Protein AF-A0A2X3J074-F1 (afdb_monomer)

InterPro domains:
  IPR004841 Amino acid permease/SLC12A domain [PF00324] (4-97)

Organism: Klebsiella pneumoniae (NCBI:txid573)

Solvent-accessible surface area (backbone atoms 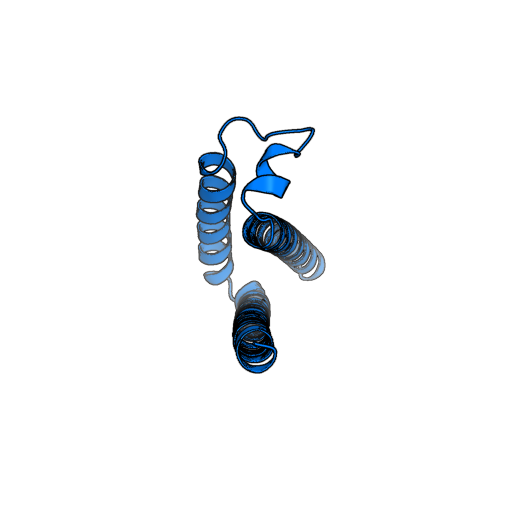only — not comparable to full-atom values): 5822 Å² total; per-residue (Å²): 111,70,68,62,55,49,51,55,48,51,49,54,51,52,52,51,52,51,51,50,51,53,51,50,52,64,67,70,46,51,76,70,58,60,70,66,48,90,75,74,64,88,57,72,68,55,57,66,50,52,51,52,53,53,48,50,50,53,50,55,60,42,54,72,39,78,88,43,31,63,59,50,49,56,47,51,53,50,52,50,48,52,51,52,53,47,53,56,48,54,53,48,56,58,51,50,62,66,70,76,109

Structure (mmCIF, N/CA/C/O backbone):
data_AF-A0A2X3J074-F1
#
_entry.id   AF-A0A2X3J074-F1
#
loop_
_atom_site.group_PDB
_atom_site.id
_atom_site.type_symbol
_atom_site.label_atom_id
_atom_site.label_alt_id
_atom_site.label_comp_id
_atom_site.label_asym_id
_atom_site.label_entity_id
_atom_site.label_seq_id
_atom_site.pdbx_PDB_ins_code
_atom_site.Cartn_x
_atom_site.Cartn_y
_atom_site.Cartn_z
_atom_site.occupancy
_atom_site.B_iso_or_equiv
_atom_site.auth_seq_id
_atom_site.auth_comp_id
_atom_site.auth_asym_id
_atom_site.auth_atom_id
_atom_site.pdbx_PDB_model_num
ATOM 1 N N . MET A 1 1 ? 16.090 8.206 -19.216 1.00 58.50 1 MET A N 1
ATOM 2 C CA . MET A 1 1 ? 15.129 7.103 -18.983 1.00 58.50 1 MET A CA 1
ATOM 3 C C . MET A 1 1 ? 15.007 6.739 -17.501 1.00 58.50 1 MET A C 1
ATOM 5 O O . MET A 1 1 ? 13.884 6.691 -17.024 1.00 58.50 1 MET A O 1
ATOM 9 N N . LEU A 1 2 ? 16.111 6.617 -16.745 1.00 65.00 2 LEU A N 1
ATOM 10 C CA . LEU A 1 2 ? 16.098 6.253 -15.312 1.00 65.00 2 LEU A CA 1
ATOM 11 C C . LEU A 1 2 ? 15.272 7.172 -14.381 1.00 65.00 2 LEU A C 1
ATOM 13 O O . LEU A 1 2 ? 14.616 6.696 -13.464 1.00 65.00 2 LEU A O 1
ATOM 17 N N . ILE A 1 3 ? 15.295 8.491 -14.602 1.00 77.50 3 ILE A N 1
ATOM 18 C CA . ILE A 1 3 ? 14.589 9.457 -13.735 1.00 77.50 3 ILE A CA 1
ATOM 19 C C . ILE A 1 3 ? 13.069 9.347 -13.921 1.00 77.50 3 ILE A C 1
ATOM 21 O O . ILE A 1 3 ? 12.320 9.334 -12.949 1.00 77.50 3 ILE A O 1
ATOM 25 N N . ALA A 1 4 ? 12.614 9.212 -15.170 1.00 73.56 4 ALA A N 1
ATOM 26 C CA . ALA A 1 4 ? 11.198 9.055 -15.488 1.00 73.56 4 ALA A CA 1
ATOM 27 C C . ALA A 1 4 ? 10.638 7.732 -14.936 1.00 73.56 4 ALA A C 1
ATOM 29 O O . ALA A 1 4 ? 9.555 7.719 -14.354 1.00 73.56 4 ALA A O 1
ATOM 30 N N . SER A 1 5 ? 11.396 6.632 -15.043 1.00 69.25 5 SER A N 1
ATOM 31 C CA . SER A 1 5 ? 10.998 5.343 -14.465 1.00 69.25 5 SER A CA 1
ATOM 32 C C . SER A 1 5 ? 10.982 5.368 -12.933 1.00 69.25 5 SER A C 1
ATOM 34 O O . SER A 1 5 ? 10.073 4.806 -12.326 1.00 69.25 5 SER A O 1
ATOM 36 N N . LEU A 1 6 ? 11.936 6.062 -12.298 1.00 76.12 6 LEU A N 1
ATOM 37 C CA . LEU A 1 6 ? 11.969 6.227 -10.841 1.00 76.12 6 LEU A CA 1
ATOM 38 C C . LEU A 1 6 ? 10.774 7.050 -10.334 1.00 76.12 6 LEU A C 1
ATOM 40 O O . LEU A 1 6 ? 10.175 6.696 -9.322 1.00 76.12 6 LEU A O 1
ATOM 44 N N . ALA A 1 7 ? 10.388 8.104 -11.057 1.00 78.88 7 ALA A N 1
ATOM 45 C CA . ALA A 1 7 ? 9.221 8.923 -10.728 1.00 78.88 7 ALA A CA 1
ATOM 46 C C . ALA A 1 7 ? 7.897 8.146 -10.861 1.00 78.88 7 ALA A C 1
ATOM 48 O O . ALA A 1 7 ? 7.029 8.242 -9.987 1.00 78.88 7 ALA A O 1
ATOM 49 N N . ALA A 1 8 ? 7.753 7.334 -11.915 1.00 75.25 8 ALA A N 1
ATOM 50 C CA . ALA A 1 8 ? 6.590 6.463 -12.088 1.00 75.25 8 ALA A CA 1
ATOM 51 C C . ALA A 1 8 ? 6.496 5.426 -10.956 1.00 75.25 8 ALA A C 1
ATOM 53 O O . ALA A 1 8 ? 5.427 5.243 -10.371 1.00 75.25 8 ALA A O 1
ATOM 54 N N . PHE A 1 9 ? 7.627 4.819 -10.580 1.00 74.31 9 PHE A N 1
ATOM 55 C CA . PHE A 1 9 ? 7.689 3.901 -9.446 1.00 74.31 9 PHE A CA 1
ATOM 56 C C . PHE A 1 9 ? 7.318 4.586 -8.124 1.00 74.31 9 PHE A C 1
ATOM 58 O O . PHE A 1 9 ? 6.458 4.088 -7.401 1.00 74.31 9 PHE A O 1
ATOM 65 N N . ALA A 1 10 ? 7.921 5.742 -7.826 1.00 78.62 10 ALA A N 1
ATOM 66 C CA . ALA A 1 10 ? 7.646 6.492 -6.603 1.00 78.62 10 ALA A CA 1
ATOM 67 C C . ALA A 1 10 ? 6.163 6.869 -6.492 1.00 78.62 10 ALA A C 1
ATOM 69 O O . ALA A 1 10 ? 5.581 6.779 -5.414 1.00 78.62 10 ALA A O 1
ATOM 70 N N . THR A 1 11 ? 5.530 7.222 -7.612 1.00 82.56 11 THR A N 1
ATOM 71 C CA . THR A 1 11 ? 4.098 7.530 -7.652 1.00 82.56 11 THR A CA 1
ATOM 72 C C . THR A 1 11 ? 3.270 6.298 -7.298 1.00 82.56 11 THR A C 1
ATOM 74 O O . THR A 1 11 ? 2.476 6.348 -6.363 1.00 82.56 11 THR A O 1
ATOM 77 N N . VAL A 1 12 ? 3.492 5.162 -7.964 1.00 75.56 12 VAL A N 1
ATOM 78 C CA . VAL A 1 12 ? 2.759 3.922 -7.648 1.00 75.56 12 VAL A CA 1
ATOM 79 C C . VAL A 1 12 ? 2.987 3.497 -6.195 1.00 75.56 12 VAL A C 1
ATOM 81 O O . VAL A 1 12 ? 2.039 3.120 -5.505 1.00 75.56 12 VAL A O 1
ATOM 84 N N . TRP A 1 13 ? 4.216 3.642 -5.697 1.00 75.31 13 TRP A N 1
ATOM 85 C CA . TRP A 1 13 ? 4.577 3.348 -4.312 1.00 75.31 13 TRP A CA 1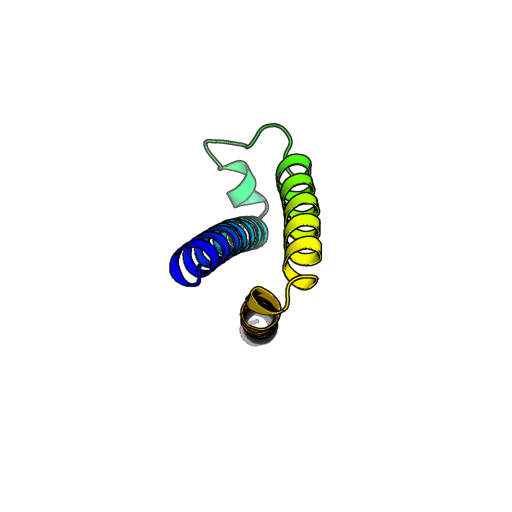
ATOM 86 C C . TRP A 1 13 ? 3.819 4.217 -3.301 1.00 75.31 13 TRP A C 1
ATOM 88 O O . TRP A 1 13 ? 3.233 3.700 -2.347 1.00 75.31 13 TRP A O 1
ATOM 98 N N . VAL A 1 14 ? 3.778 5.534 -3.523 1.00 81.94 14 VAL A N 1
ATOM 99 C CA . VAL A 1 14 ? 3.043 6.480 -2.670 1.0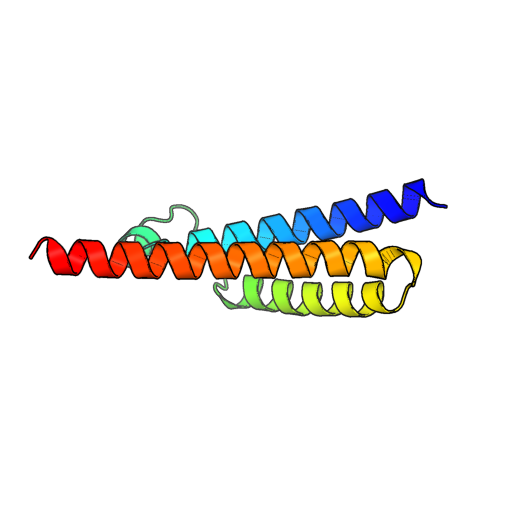0 81.94 14 VAL A CA 1
ATOM 100 C C . VAL A 1 14 ? 1.553 6.144 -2.650 1.00 81.94 14 VAL A C 1
ATOM 102 O O . VAL A 1 14 ? 0.954 6.086 -1.577 1.00 81.94 14 VAL A O 1
ATOM 105 N N . TRP A 1 15 ? 0.953 5.856 -3.805 1.00 82.19 15 TRP A N 1
ATOM 106 C CA . TRP A 1 15 ? -0.468 5.508 -3.889 1.00 82.19 15 TRP A CA 1
ATOM 107 C C . TRP A 1 15 ? -0.791 4.194 -3.169 1.00 82.19 15 TRP A C 1
ATOM 109 O O . TRP A 1 15 ? -1.805 4.103 -2.473 1.00 82.19 15 TRP A O 1
ATOM 119 N N . LEU A 1 16 ? 0.091 3.197 -3.274 1.00 75.38 16 LEU A N 1
ATOM 120 C CA . LEU A 1 16 ? -0.032 1.934 -2.549 1.00 75.38 16 LEU A CA 1
ATOM 121 C C . LEU A 1 16 ? 0.024 2.150 -1.029 1.00 75.38 16 LEU A C 1
ATOM 123 O O . LEU A 1 16 ? -0.824 1.633 -0.300 1.00 75.38 16 LEU A O 1
ATOM 127 N N . MET A 1 17 ? 0.969 2.968 -0.558 1.00 74.81 17 MET A N 1
ATOM 128 C CA . MET A 1 17 ? 1.083 3.337 0.857 1.00 74.81 17 MET A CA 1
ATOM 129 C C . MET A 1 17 ? -0.151 4.093 1.364 1.00 74.81 17 MET A C 1
ATOM 131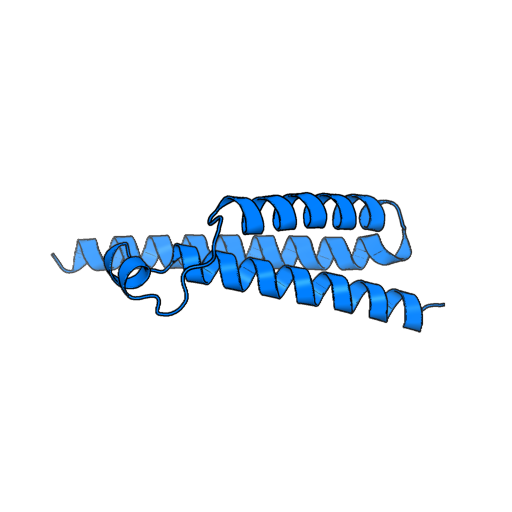 O O . MET A 1 17 ? -0.623 3.810 2.467 1.00 74.81 17 MET A O 1
ATOM 135 N N . ILE A 1 18 ? -0.713 5.006 0.565 1.00 81.25 18 ILE A N 1
ATOM 136 C CA . ILE A 1 18 ? -1.949 5.726 0.911 1.00 81.25 18 ILE A CA 1
ATOM 137 C C . ILE A 1 18 ? -3.117 4.744 1.065 1.00 81.25 18 ILE A C 1
ATOM 139 O O . ILE A 1 18 ? -3.827 4.796 2.070 1.00 81.25 18 ILE A O 1
ATOM 143 N N . LEU A 1 19 ? -3.301 3.818 0.117 1.00 73.75 19 LEU A N 1
ATOM 144 C CA . LEU A 1 19 ? -4.369 2.812 0.176 1.00 73.75 19 LEU A CA 1
ATOM 145 C C . LEU A 1 19 ? -4.230 1.889 1.383 1.00 73.75 19 LEU A C 1
ATOM 147 O O . LEU A 1 19 ? -5.215 1.630 2.073 1.00 73.75 19 LEU A O 1
ATOM 151 N N . LEU A 1 20 ? -3.014 1.420 1.659 1.00 71.06 20 LEU A N 1
ATOM 152 C CA . LEU A 1 20 ? -2.736 0.571 2.813 1.00 71.06 20 LEU A CA 1
ATOM 153 C C . LEU A 1 20 ? -2.984 1.298 4.129 1.00 71.06 20 LEU A C 1
ATOM 155 O O . LEU A 1 20 ? -3.620 0.733 5.015 1.00 71.06 20 LEU A O 1
ATOM 159 N N . SER A 1 21 ? -2.528 2.546 4.246 1.00 74.75 21 SER A N 1
ATOM 160 C CA . SER A 1 21 ? -2.775 3.378 5.424 1.00 74.75 21 SER A CA 1
ATOM 161 C C . SER A 1 21 ? -4.274 3.604 5.627 1.00 74.75 21 S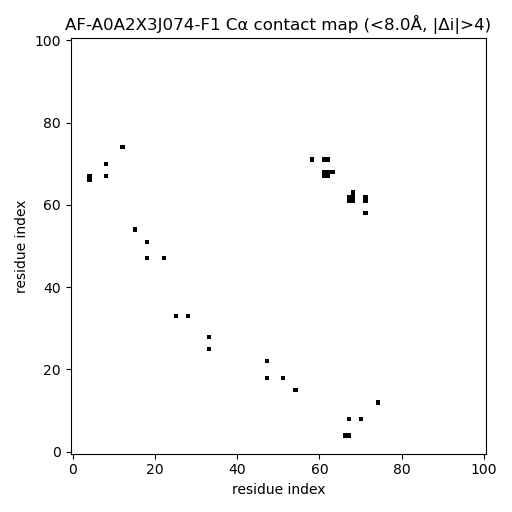ER A C 1
ATOM 163 O O . SER A 1 21 ? -4.796 3.400 6.722 1.00 74.75 21 SER A O 1
ATOM 165 N N . HIS A 1 22 ? -5.001 3.910 4.549 1.00 71.44 22 HIS A N 1
ATOM 166 C CA . HIS A 1 22 ? -6.448 4.088 4.596 1.00 71.44 22 HIS A CA 1
ATOM 167 C C . HIS A 1 22 ? -7.158 2.790 5.014 1.00 71.44 22 HIS A C 1
ATOM 169 O O . HIS A 1 22 ? -8.025 2.809 5.891 1.00 71.44 22 HIS A O 1
ATOM 175 N N . PHE A 1 23 ? -6.769 1.647 4.448 1.00 68.25 23 PHE A N 1
ATOM 176 C CA . PHE A 1 23 ? -7.342 0.352 4.807 1.00 68.25 23 PHE A CA 1
ATOM 177 C C . PHE A 1 23 ? -7.028 -0.030 6.261 1.00 68.25 23 PHE A C 1
ATOM 179 O O . PHE A 1 23 ? -7.925 -0.458 6.986 1.00 68.25 23 PHE A O 1
ATOM 186 N N . ALA A 1 24 ? -5.789 0.178 6.715 1.00 68.44 24 ALA A N 1
ATOM 187 C CA . ALA A 1 24 ? -5.365 -0.082 8.089 1.00 68.44 24 ALA A CA 1
ATOM 188 C C . ALA A 1 24 ? -6.113 0.804 9.095 1.00 68.44 24 ALA A C 1
ATOM 190 O O . ALA A 1 24 ? -6.634 0.290 10.084 1.00 68.44 24 ALA A O 1
ATOM 191 N N . MET A 1 25 ? -6.250 2.101 8.808 1.00 69.19 25 MET A N 1
ATOM 192 C CA . MET A 1 25 ? -7.028 3.040 9.620 1.00 69.19 25 MET A CA 1
ATOM 193 C C . MET A 1 25 ? -8.499 2.614 9.700 1.00 69.19 25 MET A C 1
ATOM 195 O O . MET A 1 25 ? -9.054 2.490 10.786 1.00 69.19 25 MET A O 1
ATOM 199 N N . ARG A 1 26 ? -9.128 2.285 8.562 1.00 64.75 26 ARG A N 1
ATOM 200 C CA . ARG A 1 26 ? -10.515 1.786 8.524 1.00 64.75 26 ARG A CA 1
ATOM 201 C C . ARG A 1 26 ? -10.703 0.467 9.271 1.00 64.75 26 ARG A C 1
ATOM 203 O O . ARG A 1 26 ? -11.794 0.235 9.792 1.00 64.75 26 ARG A O 1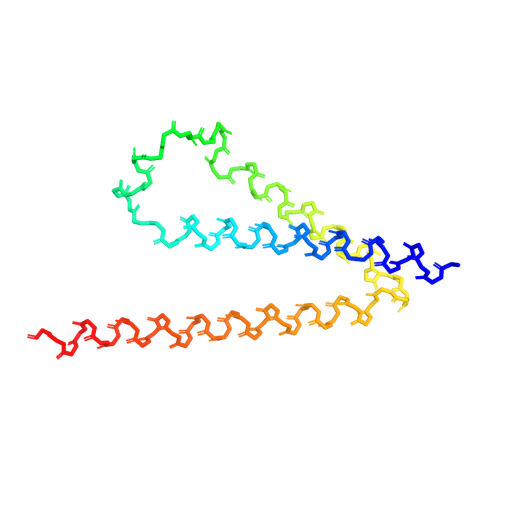
ATOM 210 N N . ARG A 1 27 ? -9.691 -0.405 9.296 1.00 65.31 27 ARG A N 1
ATOM 211 C CA . ARG A 1 27 ? -9.725 -1.694 10.006 1.00 65.31 27 ARG A CA 1
ATOM 212 C C . ARG A 1 27 ? -9.476 -1.549 11.511 1.00 65.31 27 ARG A C 1
ATOM 214 O O . ARG A 1 27 ? -9.968 -2.385 12.256 1.00 65.31 27 ARG A O 1
ATOM 221 N N . GLY A 1 28 ? -8.732 -0.524 11.927 1.00 59.03 28 GLY A N 1
ATOM 222 C CA . GLY A 1 28 ? -8.465 -0.206 13.332 1.00 59.03 28 GLY A CA 1
ATOM 223 C C . GLY A 1 28 ? -9.596 0.545 14.041 1.00 59.03 28 GLY A C 1
ATOM 224 O O . GLY A 1 28 ? -9.617 0.555 15.262 1.00 59.03 28 GLY A O 1
ATOM 225 N N . LEU A 1 29 ? -10.532 1.137 13.293 1.00 59.47 29 LEU A N 1
ATOM 226 C CA . LEU A 1 29 ? -11.716 1.797 13.851 1.00 59.47 29 LEU A CA 1
ATOM 227 C C . LEU A 1 29 ? -12.739 0.762 14.343 1.00 59.47 29 LEU A C 1
ATOM 229 O O . LEU A 1 29 ? -13.152 -0.120 13.575 1.00 59.47 29 LEU A O 1
ATOM 233 N N . SER A 1 30 ? -13.166 0.907 15.599 1.00 58.00 30 SER A N 1
ATOM 234 C CA . SER A 1 30 ? -14.280 0.153 16.190 1.00 58.00 30 SER A CA 1
ATOM 235 C C . SER A 1 30 ? -15.617 0.467 15.491 1.00 58.00 30 SER A C 1
ATOM 237 O O . SER A 1 30 ? -15.729 1.430 14.723 1.00 58.00 30 SER A O 1
ATOM 239 N N . ALA A 1 31 ? -16.641 -0.369 15.703 1.00 55.91 31 ALA A N 1
ATOM 240 C CA . ALA A 1 31 ? -17.961 -0.175 15.092 1.00 55.91 31 ALA A CA 1
ATOM 241 C C . ALA A 1 31 ? -18.583 1.180 15.489 1.00 55.91 31 ALA A C 1
ATOM 243 O O . ALA A 1 31 ? -19.132 1.875 14.629 1.00 55.91 31 ALA A O 1
ATOM 244 N N . GLU A 1 32 ? -18.397 1.596 16.743 1.00 54.41 32 GLU A N 1
ATOM 245 C CA . GLU A 1 32 ? -18.791 2.903 17.273 1.00 54.41 32 GLU A CA 1
ATOM 246 C C . GLU A 1 32 ? -18.058 4.068 16.586 1.00 54.41 32 GLU A C 1
ATOM 248 O O . GLU A 1 32 ? -18.706 5.015 16.138 1.00 54.41 32 GLU A O 1
ATOM 253 N N . GLU A 1 33 ? -16.735 4.006 16.408 1.00 56.94 33 GLU A N 1
ATOM 254 C CA . GLU A 1 33 ? -15.977 5.088 15.754 1.00 56.94 33 GLU A CA 1
ATOM 255 C C . GLU A 1 33 ? -16.263 5.184 14.249 1.00 56.94 33 GLU A C 1
ATOM 257 O O . GLU A 1 33 ? -16.228 6.276 13.679 1.00 56.94 33 GLU A O 1
ATOM 262 N N . ARG A 1 34 ? -16.612 4.066 13.592 1.00 56.59 34 ARG A N 1
ATOM 263 C CA . ARG A 1 34 ? -17.099 4.087 12.200 1.00 56.59 34 ARG A CA 1
ATOM 264 C C . ARG A 1 34 ? -18.417 4.841 12.042 1.00 56.59 34 ARG A C 1
ATOM 266 O O . ARG A 1 34 ? -18.639 5.413 10.975 1.00 56.59 34 ARG A O 1
ATOM 273 N N . SER A 1 35 ? -19.268 4.839 13.068 1.00 56.75 35 SER A N 1
ATOM 274 C CA . SER A 1 35 ? -20.561 5.534 13.051 1.00 56.75 35 SER A CA 1
ATOM 275 C C . SER A 1 35 ? -20.438 7.052 13.246 1.00 56.75 35 SER A C 1
ATOM 277 O O . SER A 1 35 ? -21.307 7.792 12.796 1.00 56.75 35 SER A O 1
ATOM 279 N N . GLN A 1 36 ? -19.331 7.525 13.835 1.00 60.97 36 GLN A N 1
ATOM 280 C CA . GLN A 1 36 ? -19.049 8.954 14.043 1.00 60.97 36 GLN A CA 1
ATOM 281 C C . GLN A 1 36 ? -18.253 9.607 12.902 1.00 60.97 36 GLN A C 1
ATOM 283 O O . GLN A 1 36 ? -17.857 10.770 12.996 1.00 60.97 36 GLN A O 1
ATOM 288 N N . ILE A 1 37 ? -17.993 8.887 11.807 1.00 63.31 37 ILE A N 1
ATOM 289 C CA . ILE A 1 37 ? -17.259 9.446 10.670 1.00 63.31 37 ILE A CA 1
ATOM 290 C C . ILE A 1 37 ? -18.122 10.528 10.013 1.00 63.31 37 ILE A C 1
ATOM 292 O O . ILE A 1 37 ? -19.081 10.223 9.310 1.00 63.31 37 ILE A O 1
ATOM 296 N N . ALA A 1 38 ? -17.730 11.791 10.196 1.00 58.72 38 ALA A N 1
ATOM 297 C CA . ALA A 1 38 ? -18.433 12.963 9.668 1.00 58.72 38 ALA A CA 1
ATOM 298 C C . ALA A 1 38 ? -18.563 12.978 8.128 1.00 58.72 38 ALA A C 1
ATOM 300 O O . ALA A 1 38 ? -19.452 13.629 7.591 1.00 58.72 38 ALA A O 1
ATOM 301 N N . PHE A 1 39 ? -17.698 12.241 7.419 1.00 59.38 39 PHE A N 1
ATOM 302 C CA . PHE A 1 39 ? -17.732 12.062 5.964 1.00 59.38 39 PHE A CA 1
ATOM 303 C C . PHE A 1 39 ? -17.724 10.571 5.585 1.00 59.38 39 PHE A C 1
ATOM 305 O O . PHE A 1 39 ? -16.664 9.997 5.293 1.00 59.38 39 PHE A O 1
ATOM 312 N N . PRO A 1 40 ? -18.888 9.896 5.612 1.00 64.12 40 PRO A N 1
ATOM 313 C CA . PRO A 1 40 ? -18.998 8.529 5.126 1.00 64.12 40 PRO A CA 1
ATOM 314 C C . PRO A 1 40 ? -18.724 8.497 3.618 1.00 64.12 40 PRO A C 1
ATOM 316 O O . PRO A 1 40 ? -19.196 9.339 2.859 1.00 64.12 40 PRO A O 1
ATOM 319 N N . ILE A 1 41 ? -17.938 7.515 3.172 1.00 61.31 41 ILE A N 1
ATOM 320 C CA . ILE A 1 41 ? -17.610 7.365 1.752 1.00 61.31 41 ILE A CA 1
ATOM 321 C C . ILE A 1 41 ? -18.814 6.685 1.084 1.00 61.31 41 ILE A C 1
ATOM 323 O O . ILE A 1 41 ? -19.131 5.553 1.475 1.00 61.31 41 ILE A O 1
ATOM 327 N N . PRO A 1 42 ? -19.481 7.312 0.097 1.00 61.97 42 PRO A N 1
ATOM 328 C CA . PRO A 1 42 ? -20.522 6.632 -0.662 1.00 61.97 42 PRO A CA 1
ATOM 329 C C . PRO A 1 42 ? -19.889 5.418 -1.363 1.00 61.97 42 PRO A C 1
ATOM 331 O O . PRO A 1 42 ? -18.826 5.542 -1.965 1.00 61.97 42 PRO A O 1
ATOM 334 N N . PHE A 1 43 ? -20.505 4.236 -1.247 1.00 63.25 43 PHE A N 1
ATOM 335 C CA . PHE A 1 43 ? -20.012 2.943 -1.775 1.00 63.25 43 PHE A CA 1
ATOM 336 C C . PHE A 1 43 ? -18.858 2.261 -1.013 1.00 63.25 43 PHE A C 1
ATOM 338 O O . PHE A 1 43 ? -18.125 1.442 -1.577 1.00 63.25 43 PHE A O 1
ATOM 345 N N . TRP A 1 44 ? -18.695 2.526 0.284 1.00 62.16 44 TRP A N 1
ATOM 346 C CA . TRP A 1 44 ? -17.850 1.680 1.137 1.00 62.16 44 TRP A CA 1
ATOM 347 C C . TRP A 1 44 ? -18.455 0.262 1.274 1.00 62.16 44 TRP A C 1
ATOM 349 O O . TRP A 1 44 ? -19.655 0.171 1.533 1.00 62.16 44 TRP A O 1
ATOM 359 N N . PRO A 1 45 ? -17.690 -0.848 1.139 1.00 70.62 45 PRO A N 1
ATOM 360 C CA . PRO A 1 45 ? -16.245 -0.987 0.894 1.00 70.62 45 PRO A CA 1
ATOM 361 C C . PRO A 1 45 ? -15.862 -1.265 -0.580 1.00 70.62 45 PRO A C 1
ATOM 363 O O . PRO A 1 45 ? -14.716 -1.624 -0.856 1.00 70.62 45 PRO A O 1
ATOM 366 N N . VAL A 1 46 ? -16.788 -1.108 -1.531 1.00 74.62 46 VAL A N 1
ATOM 367 C CA . VAL A 1 46 ? -16.588 -1.457 -2.951 1.00 74.62 46 VAL A CA 1
ATOM 368 C C . VAL A 1 46 ? -15.531 -0.575 -3.615 1.00 74.62 46 VAL A C 1
ATOM 370 O O . VAL A 1 46 ? -14.644 -1.096 -4.285 1.00 74.62 46 VAL A O 1
ATOM 373 N N . ALA A 1 47 ? -15.576 0.744 -3.396 1.00 76.12 47 ALA A N 1
ATOM 374 C CA . ALA A 1 47 ? -14.613 1.669 -3.999 1.00 76.12 47 ALA A CA 1
ATOM 375 C C . ALA A 1 47 ? -13.149 1.364 -3.594 1.00 76.12 47 ALA A C 1
ATOM 377 O O . ALA A 1 47 ? -12.321 1.179 -4.485 1.00 76.12 47 ALA A O 1
ATOM 378 N N . PRO A 1 48 ? -12.809 1.210 -2.295 1.00 71.88 48 PRO A N 1
ATOM 379 C CA . PRO A 1 48 ? -11.474 0.771 -1.884 1.00 71.88 48 PRO A CA 1
ATOM 380 C C . PRO A 1 48 ? -11.059 -0.581 -2.474 1.00 71.88 48 PRO A C 1
ATOM 382 O O . PRO A 1 48 ? -9.901 -0.741 -2.850 1.00 71.88 48 PRO A O 1
ATOM 385 N N . LEU A 1 49 ? -11.985 -1.544 -2.565 1.00 77.38 49 LEU A N 1
ATOM 386 C CA . LEU A 1 49 ? -11.702 -2.878 -3.100 1.00 77.38 49 LEU A CA 1
ATOM 387 C C . LEU A 1 49 ? -11.372 -2.830 -4.596 1.00 77.38 49 LEU A C 1
ATOM 389 O O . LEU A 1 49 ? -10.403 -3.452 -5.029 1.00 77.38 49 LEU A O 1
ATOM 393 N N . LEU A 1 50 ? -12.136 -2.053 -5.368 1.00 83.44 50 LEU A N 1
ATOM 394 C CA . LEU A 1 50 ? -11.895 -1.842 -6.793 1.00 83.44 50 LEU A CA 1
ATOM 395 C C . LEU A 1 50 ? -10.532 -1.180 -7.028 1.00 83.44 50 LEU A C 1
ATOM 397 O O . LEU A 1 50 ? -9.772 -1.625 -7.887 1.00 83.44 50 LEU A O 1
ATOM 401 N N . THR A 1 51 ? -10.185 -0.168 -6.227 1.00 79.19 51 THR A N 1
ATOM 402 C CA . THR A 1 51 ? -8.870 0.481 -6.308 1.00 79.19 51 THR A CA 1
ATOM 403 C C . THR A 1 51 ? -7.743 -0.484 -5.947 1.00 79.19 51 THR A C 1
ATOM 405 O O . THR A 1 51 ? -6.700 -0.466 -6.597 1.00 79.19 51 THR A O 1
ATOM 408 N N . LEU A 1 52 ? -7.939 -1.360 -4.957 1.00 76.81 52 LEU A N 1
ATOM 409 C CA . LEU A 1 52 ? -6.960 -2.394 -4.603 1.00 76.81 52 LEU A CA 1
ATOM 410 C C . LEU A 1 52 ? -6.751 -3.385 -5.757 1.00 76.81 52 LEU A C 1
ATOM 412 O O . LEU A 1 52 ? -5.614 -3.742 -6.066 1.00 76.81 52 LEU A O 1
ATOM 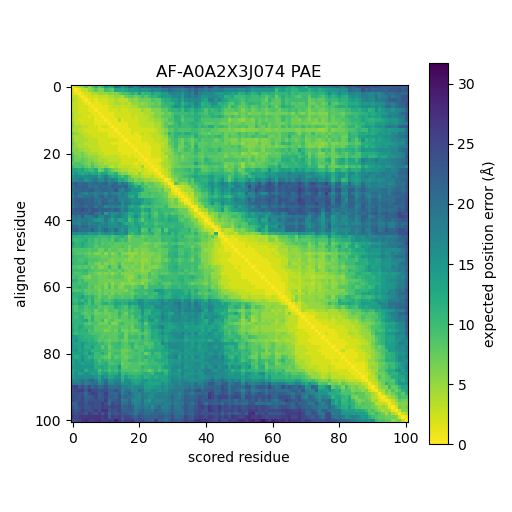416 N N . LEU A 1 53 ? -7.840 -3.785 -6.421 1.00 84.69 53 LEU A N 1
ATOM 417 C CA . LEU A 1 53 ? -7.812 -4.672 -7.584 1.00 84.69 53 LEU A CA 1
ATOM 418 C C . LEU A 1 53 ? -7.055 -4.027 -8.755 1.00 84.69 53 LEU A C 1
ATOM 420 O O . LEU A 1 53 ? -6.162 -4.641 -9.340 1.00 84.69 53 LEU A O 1
ATOM 424 N N . PHE A 1 54 ? -7.362 -2.761 -9.049 1.00 82.12 54 PHE A N 1
ATOM 425 C CA . PHE A 1 54 ? -6.661 -1.968 -10.057 1.00 82.12 54 PHE A CA 1
ATOM 426 C C . PHE A 1 54 ? -5.175 -1.795 -9.713 1.00 82.12 54 PHE A C 1
ATOM 428 O O . PHE A 1 54 ? -4.316 -1.938 -10.580 1.00 82.12 54 PHE A O 1
ATOM 435 N N . MET A 1 55 ? -4.845 -1.563 -8.442 1.00 78.94 55 MET A N 1
ATOM 436 C CA . MET A 1 55 ? -3.457 -1.468 -7.993 1.00 78.94 55 MET A CA 1
ATOM 437 C C . MET A 1 55 ? -2.708 -2.795 -8.186 1.00 78.94 55 MET A C 1
ATOM 439 O O . MET A 1 55 ? -1.562 -2.794 -8.629 1.00 78.94 55 MET A O 1
ATOM 443 N N . GLY A 1 56 ? -3.365 -3.933 -7.934 1.00 81.75 56 GLY A N 1
ATOM 444 C CA . GLY A 1 56 ? -2.821 -5.259 -8.239 1.00 81.75 56 GLY A CA 1
ATOM 445 C C . GLY A 1 56 ? -2.489 -5.434 -9.724 1.00 81.75 56 GLY A C 1
ATOM 446 O O . GLY A 1 56 ? -1.415 -5.937 -10.053 1.00 81.75 56 GLY A O 1
ATOM 447 N N . LEU A 1 57 ? -3.356 -4.948 -10.620 1.00 83.75 57 LEU A N 1
ATOM 448 C CA . LEU A 1 57 ? -3.099 -4.931 -12.065 1.00 83.75 57 LEU A CA 1
ATOM 449 C C . LEU A 1 57 ? -1.865 -4.080 -12.407 1.00 83.75 57 LEU A C 1
ATOM 451 O O . LEU A 1 57 ? -0.991 -4.538 -13.140 1.00 83.75 57 LEU A O 1
ATOM 455 N N . VAL A 1 58 ? -1.766 -2.866 -11.857 1.00 81.12 58 VAL A N 1
ATOM 456 C CA . VAL A 1 58 ? -0.613 -1.975 -12.078 1.00 81.12 58 VAL A CA 1
ATOM 457 C C . VAL A 1 58 ? 0.685 -2.642 -11.624 1.00 81.12 58 VAL A C 1
ATOM 459 O O . VAL A 1 58 ? 1.670 -2.623 -12.359 1.00 81.12 58 VAL A O 1
ATOM 462 N N . ILE A 1 59 ? 0.686 -3.292 -10.457 1.00 76.75 59 ILE A N 1
ATOM 463 C CA . ILE A 1 59 ? 1.843 -4.044 -9.951 1.00 76.75 59 ILE A CA 1
ATOM 464 C C . ILE A 1 59 ? 2.196 -5.208 -10.877 1.00 76.75 59 ILE A C 1
ATOM 466 O O . ILE A 1 59 ? 3.375 -5.411 -11.154 1.00 76.75 59 ILE A O 1
ATOM 470 N N . ALA A 1 60 ? 1.208 -5.958 -11.373 1.00 81.62 60 ALA A N 1
ATOM 471 C CA . ALA A 1 60 ? 1.448 -7.056 -12.306 1.00 81.62 60 ALA A CA 1
ATOM 472 C C . ALA A 1 60 ? 2.092 -6.555 -13.609 1.00 81.62 60 ALA A C 1
ATOM 474 O O . ALA A 1 60 ? 3.060 -7.146 -14.085 1.00 81.62 60 ALA A O 1
ATOM 475 N N . VAL A 1 61 ? 1.608 -5.426 -14.139 1.00 82.44 61 VAL A N 1
ATOM 476 C CA . VAL A 1 61 ? 2.168 -4.788 -15.337 1.00 82.44 61 VAL A CA 1
ATOM 477 C C . VAL A 1 61 ? 3.588 -4.290 -15.092 1.00 82.44 61 VAL A C 1
ATOM 479 O O . VAL A 1 61 ? 4.481 -4.597 -15.878 1.00 82.44 61 VAL A O 1
ATOM 482 N N . LEU A 1 62 ? 3.828 -3.588 -13.983 1.00 74.50 62 LEU A N 1
ATOM 483 C CA . LEU A 1 62 ? 5.171 -3.154 -13.593 1.00 74.50 62 LEU A CA 1
ATOM 484 C C . LEU A 1 62 ? 6.113 -4.353 -13.401 1.00 74.50 62 LEU A C 1
ATOM 486 O O . LEU A 1 62 ? 7.235 -4.351 -13.896 1.00 74.50 62 LEU A O 1
ATOM 490 N N . GLY A 1 63 ? 5.634 -5.436 -12.790 1.00 75.56 63 GLY A N 1
ATOM 491 C CA . GLY A 1 63 ? 6.397 -6.665 -12.578 1.00 75.56 63 GLY A CA 1
ATOM 492 C C . GLY A 1 63 ? 6.899 -7.313 -13.866 1.00 75.56 63 GLY A C 1
ATOM 493 O O . GLY A 1 63 ? 7.896 -8.034 -13.832 1.00 75.56 63 GLY A O 1
ATOM 494 N N . MET A 1 64 ? 6.285 -7.030 -15.015 1.00 78.75 64 MET A N 1
ATOM 495 C CA . MET A 1 64 ? 6.803 -7.496 -16.300 1.00 78.75 64 MET A CA 1
ATOM 496 C C . MET A 1 64 ? 8.102 -6.774 -16.700 1.00 78.75 64 MET A C 1
ATOM 498 O O . MET A 1 64 ? 8.975 -7.421 -17.282 1.00 78.75 64 MET A O 1
ATOM 502 N N . PHE A 1 65 ? 8.297 -5.512 -16.299 1.00 77.62 65 PHE A N 1
ATOM 503 C CA . PHE A 1 65 ? 9.468 -4.687 -16.631 1.00 77.62 65 PHE A CA 1
ATOM 504 C C . PHE A 1 65 ? 10.644 -4.905 -15.670 1.00 77.62 65 PHE A C 1
ATOM 506 O O . PHE A 1 65 ? 10.518 -4.716 -14.457 1.00 77.62 65 PHE A O 1
ATOM 513 N N . ALA A 1 66 ? 11.813 -5.255 -16.212 1.00 71.62 66 ALA A N 1
ATOM 514 C CA . ALA A 1 66 ? 13.007 -5.605 -15.438 1.00 71.62 66 ALA A CA 1
ATOM 515 C C . ALA A 1 66 ? 13.478 -4.475 -14.502 1.00 71.62 66 ALA A C 1
ATOM 517 O O . ALA A 1 66 ? 13.885 -4.740 -13.370 1.00 71.62 66 ALA A O 1
ATOM 518 N N . GLU A 1 67 ? 13.344 -3.221 -14.929 1.00 69.81 67 GLU A N 1
ATOM 519 C CA . GLU A 1 67 ? 13.774 -2.031 -14.191 1.00 69.81 67 GLU A CA 1
ATOM 520 C C . GLU A 1 67 ? 12.926 -1.773 -12.939 1.00 69.81 67 GLU A C 1
ATOM 522 O O . GLU A 1 67 ? 13.422 -1.221 -11.958 1.00 69.81 67 GLU A O 1
ATOM 527 N N . THR A 1 68 ? 11.653 -2.184 -12.945 1.00 71.94 68 THR A N 1
ATOM 528 C CA . THR A 1 68 ? 10.724 -1.922 -11.829 1.00 71.94 68 THR A CA 1
ATOM 529 C C . THR A 1 68 ? 10.506 -3.135 -10.923 1.00 71.94 68 THR A C 1
ATOM 531 O O . THR A 1 68 ? 10.050 -2.974 -9.790 1.00 71.94 68 THR A O 1
ATOM 534 N N . ARG A 1 69 ? 10.931 -4.337 -11.347 1.00 77.62 69 ARG A N 1
ATOM 535 C CA . ARG A 1 69 ? 10.885 -5.570 -10.535 1.00 77.62 69 ARG A CA 1
ATOM 536 C C . ARG A 1 69 ? 11.577 -5.419 -9.186 1.00 77.62 69 ARG A C 1
ATOM 538 O O . ARG A 1 69 ? 10.987 -5.764 -8.168 1.00 77.62 69 ARG A O 1
ATOM 545 N N . MET A 1 70 ? 12.802 -4.893 -9.160 1.00 72.81 70 MET A N 1
ATOM 546 C CA . MET A 1 70 ? 13.566 -4.761 -7.908 1.00 72.81 70 MET A CA 1
ATOM 547 C C . MET A 1 70 ? 12.866 -3.834 -6.913 1.00 72.81 70 MET A C 1
ATOM 549 O O . MET A 1 70 ? 12.820 -4.103 -5.714 1.00 72.81 70 MET A O 1
ATOM 553 N N . ALA A 1 71 ? 12.257 -2.776 -7.434 1.00 70.88 71 ALA A N 1
ATOM 554 C CA . ALA A 1 71 ? 11.533 -1.795 -6.653 1.00 70.88 71 ALA A CA 1
ATOM 555 C C . ALA A 1 71 ? 10.206 -2.377 -6.108 1.00 70.88 71 ALA A C 1
ATOM 557 O O . ALA A 1 71 ? 9.869 -2.179 -4.939 1.00 70.88 71 ALA A O 1
ATOM 558 N N . LEU A 1 72 ? 9.505 -3.200 -6.900 1.00 72.38 72 LEU A N 1
ATOM 559 C CA . LEU A 1 72 ? 8.332 -3.959 -6.447 1.00 72.38 72 LEU A CA 1
ATOM 560 C C . LEU A 1 72 ? 8.668 -5.004 -5.380 1.00 72.38 72 LEU A C 1
ATOM 562 O O . LEU A 1 72 ? 7.919 -5.139 -4.414 1.00 72.38 72 LEU A O 1
ATOM 566 N N . ILE A 1 73 ? 9.781 -5.729 -5.528 1.00 77.50 73 ILE A N 1
ATOM 567 C CA . ILE A 1 73 ? 10.221 -6.734 -4.549 1.00 77.50 73 ILE A CA 1
ATOM 568 C C . ILE A 1 73 ? 10.534 -6.063 -3.212 1.00 77.50 73 ILE A C 1
ATOM 570 O O . ILE A 1 73 ? 10.031 -6.512 -2.185 1.00 77.50 73 ILE A O 1
ATOM 574 N N . ALA A 1 74 ? 11.301 -4.967 -3.215 1.00 77.06 74 ALA A N 1
ATOM 575 C CA . ALA A 1 74 ? 11.573 -4.196 -2.001 1.00 77.06 74 ALA A CA 1
ATOM 576 C C . ALA A 1 74 ? 10.269 -3.760 -1.315 1.00 77.06 74 ALA A C 1
ATOM 578 O O . ALA A 1 74 ? 10.128 -3.858 -0.094 1.00 77.06 74 ALA A O 1
ATOM 579 N N . GLY A 1 75 ? 9.286 -3.359 -2.121 1.00 71.19 75 GLY A N 1
ATOM 580 C CA . GLY A 1 75 ? 7.978 -2.976 -1.636 1.00 71.19 75 GLY A CA 1
ATOM 581 C C . GLY A 1 75 ? 7.152 -4.112 -1.030 1.00 71.19 75 GLY A C 1
ATOM 582 O O . GLY A 1 75 ? 6.580 -3.958 0.049 1.00 71.19 75 GLY A O 1
ATOM 583 N N . LEU A 1 76 ? 7.128 -5.271 -1.687 1.00 75.44 76 LEU A N 1
ATOM 584 C CA . LEU A 1 76 ? 6.495 -6.497 -1.191 1.00 75.44 76 LEU A CA 1
ATOM 585 C C . LEU A 1 76 ? 7.140 -6.982 0.109 1.00 75.44 76 LEU A C 1
ATOM 587 O O . LEU A 1 76 ? 6.427 -7.350 1.041 1.00 75.44 76 LEU A O 1
ATOM 591 N N . VAL A 1 77 ? 8.471 -6.942 0.194 1.00 81.56 77 VAL A N 1
ATOM 592 C CA . VAL A 1 77 ? 9.218 -7.288 1.411 1.00 81.56 77 VAL A CA 1
ATOM 593 C C . VAL A 1 77 ? 8.844 -6.342 2.548 1.00 81.56 77 VAL A C 1
ATOM 595 O O . VAL A 1 77 ? 8.556 -6.799 3.653 1.00 81.56 77 VAL A O 1
ATOM 598 N N . TRP A 1 78 ? 8.780 -5.037 2.279 1.00 75.00 78 TRP A N 1
ATOM 599 C CA . TRP A 1 78 ? 8.379 -4.048 3.277 1.00 75.00 78 TRP A CA 1
ATOM 600 C C . TRP A 1 78 ? 6.930 -4.237 3.737 1.00 75.00 78 TRP A C 1
ATOM 602 O O . TRP A 1 78 ? 6.646 -4.213 4.934 1.00 75.00 78 TRP A O 1
ATOM 612 N N . LEU A 1 79 ? 6.009 -4.493 2.805 1.00 73.62 79 LEU A N 1
ATOM 613 C CA . LEU A 1 79 ? 4.612 -4.781 3.121 1.00 73.62 79 LEU A CA 1
ATOM 614 C C . LEU A 1 79 ? 4.469 -6.055 3.961 1.00 73.62 79 LEU A C 1
ATOM 616 O O . LEU A 1 79 ? 3.721 -6.074 4.942 1.00 73.62 79 LEU A O 1
ATOM 620 N N . GLY A 1 80 ? 5.202 -7.109 3.600 1.00 80.25 80 GLY A N 1
ATOM 621 C CA . GLY A 1 80 ? 5.281 -8.346 4.369 1.00 80.25 80 GLY A CA 1
ATOM 622 C C . GLY A 1 80 ? 5.802 -8.089 5.780 1.00 80.25 80 GLY A C 1
ATOM 623 O O . GLY A 1 80 ? 5.171 -8.508 6.748 1.00 80.25 80 GLY A O 1
ATOM 624 N N . LEU A 1 81 ? 6.883 -7.314 5.912 1.00 81.06 81 LEU A N 1
ATOM 625 C CA . LEU A 1 81 ? 7.446 -6.919 7.202 1.00 81.06 81 LEU A CA 1
ATOM 626 C C . LEU A 1 81 ? 6.426 -6.153 8.053 1.00 81.06 81 LEU A C 1
ATOM 628 O O . LEU A 1 81 ? 6.213 -6.507 9.209 1.00 81.06 81 LEU A O 1
ATOM 632 N N . LEU A 1 82 ? 5.751 -5.148 7.488 1.00 72.00 82 LEU A N 1
ATOM 633 C CA . LEU A 1 82 ? 4.709 -4.393 8.188 1.00 72.00 82 LEU A CA 1
ATOM 634 C C . L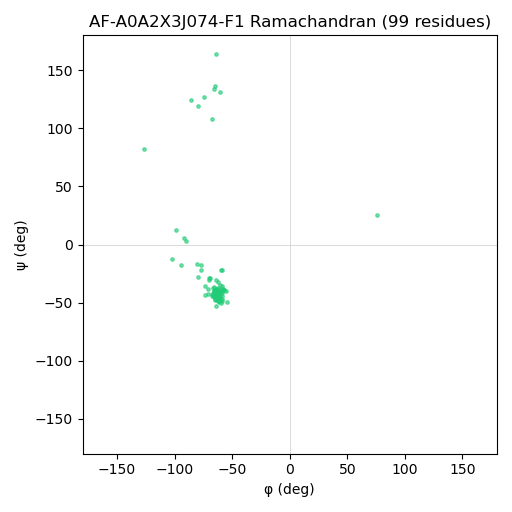EU A 1 82 ? 3.543 -5.288 8.613 1.00 72.00 82 LEU A C 1
ATOM 636 O O . LEU A 1 82 ? 3.046 -5.150 9.728 1.00 72.00 82 LEU A O 1
ATOM 640 N N . THR A 1 83 ? 3.139 -6.230 7.761 1.00 75.31 83 THR A N 1
ATOM 641 C CA . THR A 1 83 ? 2.084 -7.203 8.075 1.00 75.31 83 THR A CA 1
ATOM 642 C C . THR A 1 83 ? 2.501 -8.099 9.241 1.00 75.31 83 THR A C 1
ATOM 644 O O . THR A 1 83 ? 1.717 -8.303 10.168 1.00 75.31 83 THR A O 1
ATOM 647 N N . VAL A 1 84 ? 3.747 -8.583 9.245 1.00 82.12 84 VAL A N 1
ATOM 648 C CA . VAL A 1 84 ? 4.311 -9.399 10.332 1.00 82.12 84 VAL A CA 1
ATOM 649 C C . VAL A 1 84 ? 4.408 -8.596 11.630 1.00 82.12 84 VAL A C 1
ATOM 651 O O . VAL A 1 84 ? 3.961 -9.073 12.673 1.00 82.12 84 VAL A O 1
ATOM 654 N N . VAL A 1 85 ? 4.928 -7.365 11.581 1.00 81.75 85 VAL A N 1
ATOM 655 C CA . VAL A 1 85 ? 5.019 -6.464 12.744 1.00 81.75 85 VAL A CA 1
ATOM 656 C C . VAL A 1 85 ? 3.631 -6.144 13.294 1.00 81.75 85 VAL A C 1
ATOM 658 O O . VAL A 1 85 ? 3.432 -6.175 14.510 1.00 81.75 85 VAL A O 1
ATOM 661 N N . TRP A 1 86 ? 2.659 -5.876 12.419 1.00 74.12 86 TRP A N 1
ATOM 662 C CA . TRP A 1 86 ? 1.273 -5.638 12.809 1.00 74.12 86 TRP A CA 1
ATOM 663 C C . TRP A 1 86 ? 0.674 -6.869 13.485 1.00 74.12 86 TRP A C 1
ATOM 665 O O . TRP A 1 86 ? 0.144 -6.751 14.584 1.00 74.12 86 TRP A O 1
ATOM 675 N N . TYR A 1 87 ? 0.824 -8.059 12.899 1.00 74.69 87 TYR A N 1
ATOM 676 C CA . TYR A 1 87 ? 0.298 -9.295 13.483 1.00 74.69 87 TYR A CA 1
ATOM 677 C C . TYR A 1 87 ? 0.959 -9.614 14.831 1.00 74.69 87 TYR A C 1
ATOM 679 O O . TYR A 1 87 ? 0.293 -10.053 15.770 1.00 74.69 87 TYR A O 1
ATOM 687 N N . ALA A 1 88 ? 2.264 -9.355 14.953 1.00 79.94 88 ALA A N 1
ATOM 688 C CA . ALA A 1 88 ? 3.006 -9.508 16.197 1.00 79.94 88 ALA A CA 1
ATOM 689 C C . ALA A 1 88 ? 2.545 -8.512 17.274 1.00 79.94 88 ALA A C 1
ATOM 691 O O . ALA A 1 88 ? 2.417 -8.899 18.434 1.00 79.94 88 ALA A O 1
ATOM 692 N N . ARG A 1 89 ? 2.255 -7.250 16.918 1.00 70.75 89 ARG A N 1
ATOM 693 C CA . ARG A 1 89 ? 1.722 -6.254 17.864 1.00 70.75 89 ARG A CA 1
ATOM 694 C C . ARG A 1 89 ? 0.263 -6.503 18.231 1.00 70.75 89 ARG A C 1
ATOM 696 O O . ARG A 1 89 ? -0.049 -6.458 19.411 1.00 70.75 89 ARG A O 1
ATOM 703 N N . VAL A 1 90 ? -0.601 -6.838 17.276 1.00 63.84 90 VAL A N 1
ATOM 704 C CA . VAL A 1 90 ? -2.019 -7.140 17.540 1.00 63.84 90 VAL A CA 1
ATOM 705 C C . VAL A 1 90 ? -2.173 -8.373 18.427 1.00 63.84 90 VAL A C 1
ATOM 707 O O . VAL A 1 90 ? -2.964 -8.337 19.367 1.00 63.84 90 VAL A O 1
ATOM 710 N N . ARG A 1 91 ? -1.374 -9.433 18.214 1.00 57.06 91 ARG A N 1
ATOM 711 C CA . ARG A 1 91 ? -1.347 -10.571 19.151 1.00 57.06 91 ARG A CA 1
ATOM 712 C C . ARG A 1 91 ? -0.920 -10.155 20.559 1.00 57.06 91 ARG A C 1
ATOM 714 O O . ARG A 1 91 ? -1.486 -10.659 21.521 1.00 57.06 91 ARG A O 1
ATOM 721 N N . LYS A 1 92 ? 0.051 -9.246 20.690 1.00 53.50 92 LYS A N 1
ATOM 722 C CA . LYS A 1 92 ? 0.488 -8.742 22.001 1.00 53.50 92 LYS A CA 1
ATOM 723 C C . LYS A 1 92 ? -0.596 -7.908 22.684 1.00 53.50 92 LYS A C 1
ATOM 725 O O . LYS A 1 92 ? -0.838 -8.128 23.862 1.00 53.50 92 LYS A O 1
ATOM 730 N N . THR A 1 93 ? -1.294 -7.037 21.956 1.00 55.06 93 THR A N 1
ATOM 731 C CA . THR A 1 93 ? -2.414 -6.256 22.506 1.00 55.06 93 THR A CA 1
ATOM 732 C C . THR A 1 93 ? -3.555 -7.163 22.980 1.00 55.06 93 THR A C 1
ATOM 734 O O . THR A 1 93 ? -4.073 -6.956 24.069 1.00 55.06 93 THR A O 1
ATOM 737 N N . ALA A 1 94 ? -3.894 -8.216 22.227 1.00 53.25 94 ALA A N 1
ATOM 738 C CA . ALA A 1 94 ? -4.920 -9.181 22.636 1.00 53.25 94 ALA A CA 1
ATOM 739 C C . ALA A 1 94 ? -4.526 -9.996 23.886 1.00 53.25 94 ALA A C 1
ATOM 741 O O . ALA A 1 94 ? -5.376 -10.284 24.722 1.00 53.25 94 ALA A O 1
ATOM 742 N N . LEU A 1 95 ? -3.243 -10.347 24.032 1.00 57.59 95 LEU A N 1
ATOM 743 C CA . LE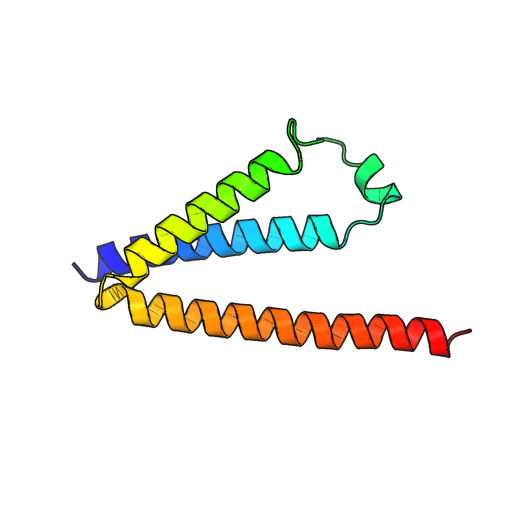U A 1 95 ? -2.730 -11.060 25.208 1.00 57.59 95 LEU A CA 1
ATOM 744 C C . LEU A 1 95 ? -2.642 -10.163 26.452 1.00 57.59 95 LEU A C 1
ATOM 746 O O . LEU A 1 95 ? -2.905 -10.639 27.551 1.00 57.59 95 LEU A O 1
ATOM 750 N N . GLN A 1 96 ? -2.308 -8.877 26.298 1.00 55.09 96 GLN A N 1
ATOM 751 C CA . GLN A 1 96 ? -2.252 -7.938 27.425 1.00 55.09 96 GLN A CA 1
ATOM 752 C C . GLN A 1 96 ? -3.634 -7.700 28.040 1.00 55.09 96 GLN A C 1
ATOM 754 O O . GLN A 1 96 ? -3.770 -7.828 29.251 1.00 55.09 96 GLN A O 1
ATOM 759 N N . VAL A 1 97 ? -4.671 -7.497 27.219 1.00 53.12 97 VAL A N 1
ATOM 760 C CA . VAL A 1 97 ? -6.053 -7.334 27.713 1.00 53.12 97 VAL A CA 1
ATOM 761 C C . VAL A 1 97 ? -6.539 -8.574 28.475 1.00 53.12 97 VAL A C 1
ATOM 763 O O . VAL A 1 97 ? -7.249 -8.438 29.461 1.00 53.12 97 VAL A O 1
ATOM 766 N N . ALA A 1 98 ? -6.128 -9.778 28.067 1.00 53.47 98 ALA A N 1
ATOM 767 C CA . ALA A 1 98 ? -6.491 -11.025 28.747 1.00 53.47 98 ALA A CA 1
ATOM 768 C C . ALA A 1 98 ? -5.707 -11.287 30.047 1.00 53.47 98 ALA A C 1
ATOM 770 O O . ALA A 1 98 ? -6.116 -12.134 30.831 1.00 53.47 98 ALA A O 1
ATOM 771 N N . THR A 1 99 ? -4.575 -10.607 30.257 1.00 54.25 99 THR A N 1
ATOM 772 C CA . THR A 1 99 ? -3.743 -10.758 31.468 1.00 54.25 99 THR A CA 1
ATOM 773 C C . THR A 1 99 ? -4.087 -9.703 32.528 1.00 54.25 99 THR A C 1
ATOM 775 O O . THR A 1 99 ? -3.731 -9.864 33.690 1.00 54.25 99 THR A O 1
ATOM 778 N N . GLU A 1 100 ? -4.773 -8.625 32.133 1.00 51.56 100 GLU A N 1
ATOM 779 C CA . GLU A 1 100 ? -5.290 -7.580 33.030 1.00 51.56 100 GLU A CA 1
ATOM 780 C C . GLU A 1 100 ? -6.722 -7.855 33.543 1.00 51.56 100 GLU A C 1
ATOM 782 O O . GLU A 1 100 ? -7.272 -7.013 34.254 1.00 51.56 100 GLU A O 1
ATOM 787 N N . GLN A 1 101 ? -7.329 -9.004 33.206 1.00 46.78 101 GLN A N 1
ATOM 788 C CA . GLN A 1 101 ? -8.596 -9.483 33.793 1.00 46.78 101 GLN A CA 1
ATOM 789 C C . GLN A 1 101 ? -8.342 -10.505 34.900 1.00 46.78 101 GLN A C 1
ATOM 791 O O . GLN A 1 101 ? -9.106 -10.475 35.890 1.00 46.78 101 GLN A O 1
#

Foldseek 3Di:
DLVVVVVVLVVLLVVVVVLVVVVVVVVPDDPVRLVVPPDDDPDPPNVSVVVVVVSVVVLVVLCVDPSCVVVSVVSVVVVVVVVVVVVVVVVVVVVVVVVVD

Secondary structure (DSSP, 8-state):
-HHHHHHHHHHHHHHHHHHHHHHHHHHHS-HHHHHT-SSPPTTTTHHHHHHHHHHHHHHHHHHHSHHHHHHHHHHHHHHHHHHHHHHHHHHHHHHHHHH--

Sequence (101 aa):
MLIASLAAFATVWVWLMILLSHFAMRRGLSAEERSQIAFPIPFWPVAPLLTLLFMGLVIAVLGMFAETRMALIAGLVWLGLLTVVWYARVRKTALQVATEQ

Mean predicted aligned error: 11.4 Å

pLDDT: mean 70.39, std 9.53, range [46.78, 84.69]

Radius of gyration: 17.41 Å; Cα contacts (8 Å, |Δi|>4): 19; chains: 1; bounding box: 37×24×53 Å